Protein AF-A0A2E8V9P2-F1 (afdb_monomer)

Nearest PDB structures (foldseek):
  6s1k-assembly1_E  TM=3.766E-01  e=6.792E+00  Escherichia coli str. K-12 substr. MG1655star
  6s1k-assembly1_I  TM=3.869E-01  e=8.711E+00  Escherichia coli str. K-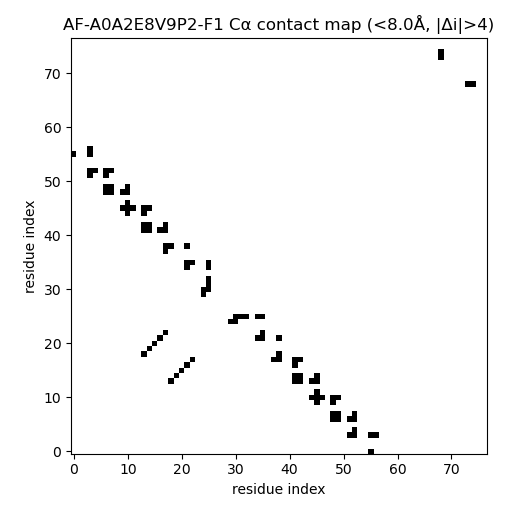12 substr. MG1655star

Secondary structure (DSSP, 8-state):
-HHHHHHHHHHHHHHIIIIIIHHHHHHTTSS-GGGGGGHHHHHHHHHHHHHHHHHHHHHHHHHHHHHHHHH-TT---

Structure (mmCIF, N/CA/C/O backbone):
data_AF-A0A2E8V9P2-F1
#
_entry.id   AF-A0A2E8V9P2-F1
#
loop_
_atom_site.group_PDB
_atom_site.id
_atom_site.type_symbol
_atom_site.label_atom_id
_atom_site.label_alt_id
_atom_site.label_comp_id
_atom_site.label_asym_id
_atom_site.label_entity_id
_atom_site.label_seq_id
_atom_site.pdbx_PDB_ins_code
_atom_site.Cartn_x
_atom_site.Cartn_y
_atom_site.Cartn_z
_atom_site.occupancy
_atom_site.B_iso_or_equiv
_atom_site.auth_seq_id
_atom_site.auth_comp_id
_atom_site.auth_asym_id
_atom_site.auth_atom_id
_atom_site.pdbx_PDB_model_num
ATOM 1 N N . MET A 1 1 ? 4.248 -10.361 -12.723 1.00 68.25 1 MET A N 1
ATOM 2 C CA . MET A 1 1 ? 2.844 -9.886 -12.702 1.00 68.25 1 MET A CA 1
ATOM 3 C C . MET A 1 1 ? 2.026 -10.389 -11.513 1.00 68.25 1 MET A C 1
ATOM 5 O O . MET A 1 1 ? 1.332 -9.573 -10.926 1.00 68.25 1 MET A O 1
ATOM 9 N N . GLY A 1 2 ? 2.123 -11.659 -11.087 1.00 86.12 2 GLY A N 1
ATOM 10 C CA . GLY A 1 2 ? 1.346 -12.155 -9.931 1.00 86.12 2 GLY A CA 1
ATOM 11 C C . GLY A 1 2 ? 1.533 -11.358 -8.627 1.00 86.12 2 GLY A C 1
ATOM 12 O O . GLY A 1 2 ? 0.559 -11.074 -7.940 1.00 86.12 2 GLY A O 1
ATOM 13 N N . LEU A 1 3 ? 2.761 -10.911 -8.334 1.00 89.25 3 LEU A N 1
ATOM 14 C CA . LEU A 1 3 ? 3.053 -10.091 -7.148 1.00 89.25 3 LEU A CA 1
ATOM 15 C C . LEU A 1 3 ? 2.375 -8.713 -7.183 1.00 89.25 3 LEU A C 1
ATOM 17 O O . LEU A 1 3 ? 1.871 -8.266 -6.161 1.00 89.25 3 LEU A O 1
ATOM 21 N N . PHE A 1 4 ? 2.291 -8.072 -8.355 1.00 91.62 4 PHE A N 1
ATOM 22 C CA . PHE A 1 4 ? 1.569 -6.805 -8.513 1.00 91.62 4 PHE A CA 1
ATOM 23 C C . PHE A 1 4 ? 0.083 -6.971 -8.180 1.00 91.62 4 PHE A C 1
ATOM 25 O O . PHE A 1 4 ? -0.468 -6.205 -7.391 1.00 91.62 4 PHE A O 1
ATOM 32 N N . VAL A 1 5 ? -0.551 -8.007 -8.737 1.00 93.50 5 VAL A N 1
ATOM 33 C CA . VAL A 1 5 ? -1.966 -8.304 -8.479 1.00 93.50 5 VAL A CA 1
ATOM 34 C C . VAL A 1 5 ? -2.195 -8.556 -6.991 1.00 93.50 5 VAL A C 1
ATOM 36 O O . VAL A 1 5 ? -3.124 -8.004 -6.407 1.00 93.50 5 VAL A O 1
ATOM 39 N N . LEU A 1 6 ? -1.309 -9.323 -6.353 1.00 95.31 6 LEU A N 1
ATOM 40 C CA . LEU A 1 6 ? -1.363 -9.576 -4.917 1.00 95.31 6 LEU A CA 1
ATOM 41 C C . LEU A 1 6 ? -1.234 -8.280 -4.096 1.00 95.31 6 LEU A C 1
ATOM 43 O O . LEU A 1 6 ? -2.028 -8.067 -3.182 1.00 95.31 6 LEU A O 1
ATOM 47 N N . CYS A 1 7 ? -0.310 -7.380 -4.446 1.00 94.25 7 CYS A N 1
ATOM 48 C CA . CYS A 1 7 ? -0.178 -6.071 -3.797 1.00 94.25 7 CYS A CA 1
ATOM 49 C C . CYS A 1 7 ? -1.454 -5.225 -3.923 1.00 94.25 7 CYS A C 1
ATOM 51 O O . CYS A 1 7 ? -1.897 -4.640 -2.935 1.00 94.25 7 CYS A O 1
ATOM 53 N N . ILE A 1 8 ? -2.081 -5.200 -5.103 1.00 95.62 8 ILE A N 1
ATOM 54 C CA . ILE A 1 8 ? -3.340 -4.475 -5.327 1.00 95.62 8 ILE A CA 1
ATOM 55 C C . ILE A 1 8 ? -4.488 -5.076 -4.514 1.00 95.62 8 ILE A C 1
ATOM 57 O O . ILE A 1 8 ? -5.251 -4.328 -3.903 1.00 95.62 8 ILE A O 1
ATOM 61 N N . ILE A 1 9 ? -4.597 -6.406 -4.446 1.00 97.00 9 ILE A N 1
ATOM 62 C CA . ILE A 1 9 ? -5.622 -7.081 -3.637 1.00 97.00 9 ILE A CA 1
ATOM 63 C C . ILE A 1 9 ? -5.434 -6.753 -2.154 1.00 97.00 9 ILE A C 1
ATOM 65 O O . ILE A 1 9 ? -6.399 -6.389 -1.485 1.00 97.00 9 ILE A O 1
ATOM 69 N N . ILE A 1 10 ? -4.201 -6.826 -1.641 1.00 95.81 10 ILE A N 1
ATOM 70 C CA . ILE A 1 10 ? -3.896 -6.482 -0.246 1.00 95.81 10 ILE A CA 1
ATOM 71 C C . ILE A 1 10 ? -4.243 -5.018 0.029 1.00 95.81 10 ILE A C 1
ATOM 73 O O . ILE A 1 10 ? -4.893 -4.725 1.033 1.00 95.81 10 ILE A O 1
ATOM 77 N N . PHE A 1 11 ? -3.856 -4.100 -0.856 1.00 96.19 11 PHE A N 1
ATOM 78 C CA . PHE A 1 11 ? -4.201 -2.686 -0.732 1.00 96.19 11 PHE A CA 1
ATOM 79 C C . PHE A 1 11 ? -5.720 -2.472 -0.681 1.00 96.19 11 PHE A C 1
ATOM 81 O O . PHE A 1 11 ? -6.225 -1.857 0.261 1.00 96.19 11 PHE A O 1
ATOM 88 N N . ALA A 1 12 ? -6.453 -3.022 -1.652 1.00 96.06 12 ALA A N 1
ATOM 89 C CA . ALA A 1 12 ? -7.899 -2.869 -1.759 1.00 96.06 12 ALA A CA 1
ATOM 90 C C . ALA A 1 12 ? -8.630 -3.468 -0.550 1.00 96.06 12 ALA A C 1
ATOM 92 O O . ALA A 1 12 ? -9.512 -2.822 0.014 1.00 96.06 12 ALA A O 1
ATOM 93 N N . ALA A 1 13 ? -8.229 -4.660 -0.101 1.00 96.38 13 ALA A N 1
ATOM 94 C CA . ALA A 1 13 ? -8.805 -5.308 1.072 1.00 96.38 13 ALA A CA 1
ATOM 95 C C . ALA A 1 13 ? -8.590 -4.472 2.342 1.00 96.38 13 ALA A C 1
ATOM 97 O O . ALA A 1 13 ? -9.534 -4.239 3.096 1.00 96.38 13 ALA A O 1
ATOM 98 N N . ASN A 1 14 ? -7.378 -3.953 2.563 1.00 95.50 14 ASN A N 1
ATOM 99 C CA . ASN A 1 14 ? -7.094 -3.122 3.734 1.00 95.50 14 ASN A CA 1
ATOM 100 C C . ASN A 1 14 ? -7.843 -1.780 3.684 1.00 95.50 14 ASN A C 1
ATOM 102 O O . ASN A 1 14 ? -8.348 -1.330 4.712 1.00 95.50 14 ASN A O 1
ATOM 106 N N . MET A 1 15 ? -7.991 -1.165 2.508 1.00 95.00 15 MET A N 1
ATOM 107 C CA . MET A 1 15 ? -8.803 0.047 2.349 1.00 95.00 15 MET A CA 1
ATOM 108 C C . MET A 1 15 ? -10.288 -0.225 2.586 1.00 95.00 15 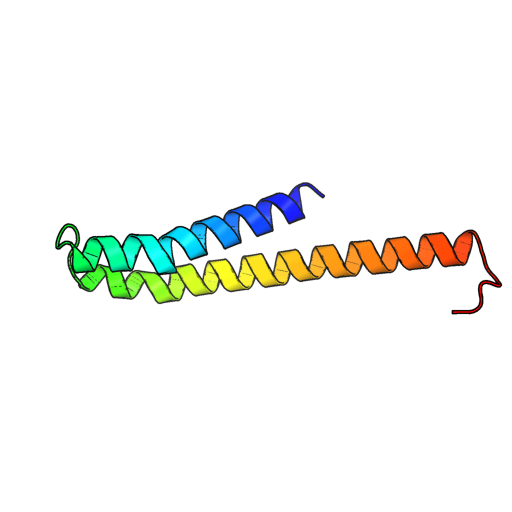MET A C 1
ATOM 110 O O . MET A 1 15 ? -10.942 0.528 3.305 1.00 95.00 15 MET A O 1
ATOM 114 N N . LEU A 1 16 ? -10.823 -1.332 2.070 1.00 95.19 16 LEU A N 1
ATOM 115 C CA . LEU A 1 16 ? -12.205 -1.730 2.326 1.00 95.19 16 LEU A CA 1
ATOM 116 C C . LEU A 1 16 ? -12.455 -1.916 3.828 1.00 95.19 16 LEU A C 1
ATOM 118 O O . LEU A 1 16 ? -13.413 -1.364 4.372 1.00 95.19 16 LEU A O 1
ATOM 122 N N . VAL A 1 17 ? -11.564 -2.626 4.519 1.00 93.19 17 VAL A N 1
ATOM 123 C CA . VAL A 1 17 ? -11.713 -2.897 5.951 1.00 93.19 17 VAL A CA 1
ATOM 124 C C . VAL A 1 17 ? -11.527 -1.624 6.785 1.00 93.19 17 VAL A C 1
ATOM 126 O O . VAL A 1 17 ? -12.401 -1.265 7.575 1.00 93.19 17 VAL A O 1
ATOM 129 N N . GLY A 1 18 ? -10.408 -0.918 6.614 1.00 91.06 18 GLY A N 1
ATOM 130 C CA . GLY A 1 18 ? -10.029 0.228 7.446 1.00 91.06 18 GLY A CA 1
ATOM 131 C C . GLY A 1 18 ? -10.854 1.492 7.198 1.00 91.06 18 GLY A C 1
ATOM 132 O O . GLY A 1 18 ? -11.108 2.260 8.137 1.00 91.06 18 GLY A O 1
ATOM 133 N N . HIS A 1 19 ? -11.279 1.704 5.951 1.00 92.19 19 HIS A N 1
ATOM 134 C CA . HIS A 1 19 ? -11.989 2.910 5.533 1.00 92.19 19 HIS A CA 1
ATOM 135 C C . HIS A 1 19 ? -13.509 2.747 5.522 1.00 92.19 19 HIS A C 1
ATOM 137 O O . HIS A 1 19 ? -14.200 3.710 5.834 1.00 92.19 19 HIS A O 1
ATOM 143 N N . ASN A 1 20 ? -14.030 1.555 5.206 1.00 91.94 20 ASN A N 1
ATOM 144 C CA . ASN A 1 20 ? -15.474 1.335 5.072 1.00 91.94 20 ASN A CA 1
ATOM 145 C C . ASN A 1 20 ? -16.041 0.428 6.176 1.00 91.94 20 ASN A C 1
ATOM 147 O O . ASN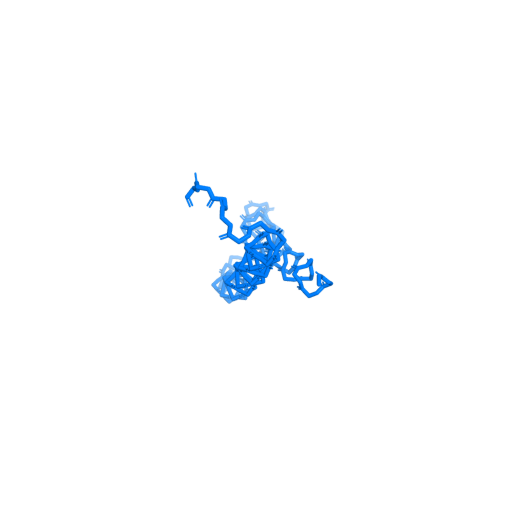 A 1 20 ? -16.965 0.833 6.884 1.00 91.94 20 ASN A O 1
ATOM 151 N N . MET A 1 21 ? -15.497 -0.781 6.376 1.00 91.25 21 MET A N 1
ATOM 152 C CA . MET A 1 21 ? -16.090 -1.752 7.315 1.00 91.25 21 MET A CA 1
ATOM 153 C C . MET A 1 21 ? -15.970 -1.320 8.779 1.00 91.25 21 MET A C 1
ATOM 155 O O . MET A 1 21 ? -16.976 -1.253 9.475 1.00 91.25 21 MET A O 1
ATOM 159 N N . ILE A 1 22 ? -14.770 -0.997 9.272 1.00 89.56 22 ILE A N 1
ATOM 160 C CA . ILE A 1 22 ? -14.583 -0.599 10.679 1.00 89.56 22 ILE A CA 1
ATOM 161 C C . ILE A 1 22 ? -15.471 0.598 11.064 1.00 89.56 22 ILE A C 1
ATOM 163 O O . ILE A 1 22 ? -16.190 0.496 12.059 1.00 89.56 22 ILE A O 1
ATOM 167 N N . PRO A 1 23 ? -15.479 1.724 10.325 1.00 89.00 23 PRO A N 1
ATOM 168 C CA . PRO A 1 23 ? -16.333 2.849 10.694 1.00 89.00 23 PRO A CA 1
ATOM 169 C C . PRO A 1 23 ? -17.831 2.541 10.569 1.00 89.00 23 PRO A C 1
ATOM 171 O O . PRO A 1 23 ? -18.587 2.976 11.436 1.00 89.00 23 PRO A O 1
ATOM 174 N N . SER A 1 24 ? -18.274 1.768 9.569 1.00 90.25 24 SER A N 1
ATOM 175 C CA . SER A 1 24 ? -19.694 1.385 9.449 1.00 90.25 24 SER A CA 1
ATOM 176 C C . SER A 1 24 ? -20.160 0.469 10.589 1.00 90.25 24 SER A C 1
ATOM 178 O O . SER A 1 24 ? -21.253 0.658 11.128 1.00 90.25 24 SER A O 1
ATOM 180 N N . LEU A 1 25 ? -19.316 -0.465 11.035 1.00 90.25 25 LEU A N 1
ATOM 181 C CA . LEU A 1 25 ? -19.585 -1.338 12.183 1.00 90.25 25 LEU A CA 1
ATOM 182 C C . LEU A 1 25 ? -19.609 -0.576 13.515 1.00 90.25 25 LEU A C 1
ATOM 184 O O . LEU A 1 25 ? -20.419 -0.883 14.390 1.00 90.25 25 LEU A O 1
ATOM 188 N N . ILE A 1 26 ? -18.758 0.443 13.665 1.00 90.19 26 ILE A N 1
ATOM 189 C CA . ILE A 1 26 ? -18.778 1.328 14.836 1.00 90.19 26 ILE A CA 1
ATOM 190 C C . ILE A 1 26 ? -20.044 2.195 14.834 1.00 90.19 26 ILE A C 1
ATOM 192 O O . ILE A 1 26 ? -20.693 2.329 15.869 1.00 90.19 26 ILE A O 1
ATOM 196 N N . ALA A 1 27 ? -20.415 2.777 13.690 1.00 88.06 27 ALA A N 1
ATOM 197 C CA . ALA A 1 27 ? -21.597 3.634 13.572 1.00 88.06 27 ALA A CA 1
ATOM 198 C C . ALA A 1 27 ? -22.900 2.872 13.859 1.00 88.06 27 ALA A C 1
ATOM 200 O O . ALA A 1 27 ? -23.798 3.384 14.525 1.00 88.06 27 ALA A O 1
ATOM 201 N N . SER A 1 28 ? -22.975 1.619 13.414 1.00 91.38 28 SER A N 1
ATOM 202 C CA . SER A 1 28 ? -24.109 0.726 13.666 1.00 91.38 28 SER A CA 1
ATOM 203 C C . SER A 1 28 ? -24.080 0.055 15.048 1.00 91.38 28 SER A C 1
ATOM 205 O O . SER A 1 28 ? -24.932 -0.779 15.323 1.00 91.38 28 SER A O 1
ATOM 207 N N . HIS A 1 29 ? -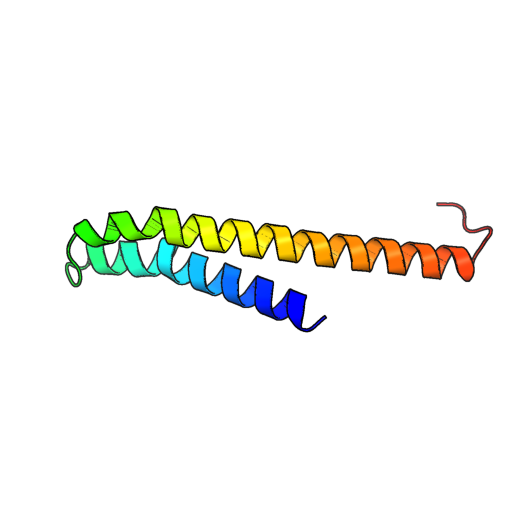23.133 0.418 15.923 1.00 86.75 29 HIS A N 1
ATOM 208 C CA . HIS A 1 29 ? -22.970 -0.122 17.281 1.00 86.75 29 HIS A CA 1
ATOM 209 C C . HIS A 1 29 ? -22.760 -1.649 17.355 1.00 86.75 29 HIS A C 1
ATOM 211 O O . HIS A 1 29 ? -22.841 -2.226 18.437 1.00 86.75 29 HIS A O 1
ATOM 217 N N . HIS A 1 30 ? -22.411 -2.300 16.239 1.00 86.75 30 HIS A N 1
ATOM 218 C CA . HI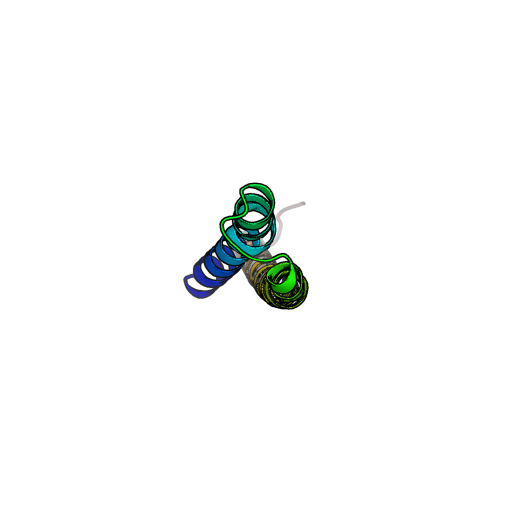S A 1 30 ? -22.049 -3.721 16.220 1.00 86.75 30 HIS A CA 1
ATOM 219 C C . HIS A 1 30 ? -20.683 -3.975 16.871 1.00 86.75 30 HIS A C 1
ATOM 221 O O . HIS A 1 30 ? -20.413 -5.080 17.336 1.00 86.75 30 HIS A O 1
ATOM 227 N N . VAL A 1 31 ? -19.803 -2.966 16.890 1.00 87.50 31 VAL A N 1
ATOM 228 C CA . VAL A 1 31 ? -18.429 -3.085 17.391 1.00 87.50 31 VAL A CA 1
ATOM 229 C C . VAL A 1 31 ? -18.057 -1.853 18.231 1.00 87.50 31 VAL A C 1
ATOM 231 O O . VAL A 1 31 ? -18.387 -0.725 17.852 1.00 87.50 31 VAL A O 1
ATOM 234 N N . PRO A 1 32 ? -17.354 -2.015 19.370 1.00 86.44 32 PRO A N 1
ATOM 235 C CA . PRO A 1 32 ? -16.978 -0.895 20.228 1.00 86.44 32 PRO A CA 1
ATOM 236 C C . PRO A 1 32 ? -15.972 0.053 19.559 1.00 86.44 32 PRO A C 1
ATOM 238 O O . PRO A 1 32 ? -15.077 -0.364 18.821 1.00 86.44 32 PRO A O 1
ATOM 241 N N . ARG A 1 33 ? -16.043 1.346 19.917 1.00 86.75 33 ARG A N 1
ATOM 242 C CA . ARG A 1 33 ? -15.162 2.417 19.395 1.00 86.75 33 ARG A CA 1
ATOM 243 C C . ARG A 1 33 ? -13.663 2.140 19.560 1.00 86.75 33 ARG A C 1
ATOM 245 O O . ARG A 1 33 ? -12.860 2.718 18.833 1.00 86.75 33 ARG A O 1
ATOM 252 N N . THR A 1 34 ? -13.273 1.246 20.468 1.00 85.69 34 THR A N 1
ATOM 253 C CA . THR A 1 34 ? -11.886 0.789 20.653 1.00 85.69 34 THR A CA 1
ATOM 254 C C . THR A 1 34 ? -11.265 0.249 19.359 1.00 85.69 34 THR A C 1
ATOM 256 O O . THR A 1 34 ? -10.072 0.444 19.134 1.00 85.69 34 THR A O 1
ATOM 259 N N . TRP A 1 35 ? -12.068 -0.333 18.462 1.00 85.88 35 TRP A N 1
ATOM 260 C CA . TRP A 1 35 ? -11.614 -0.847 17.163 1.00 85.88 35 TRP A CA 1
ATOM 261 C C . TRP A 1 35 ? -11.152 0.244 16.192 1.00 85.88 35 TRP A C 1
ATOM 263 O O . TRP A 1 35 ? -10.412 -0.037 15.252 1.00 85.88 35 TRP A O 1
ATOM 273 N N . ASN A 1 36 ? -11.484 1.511 16.451 1.00 87.06 36 ASN A N 1
ATOM 274 C CA . ASN A 1 36 ? -10.965 2.642 15.682 1.00 87.06 36 ASN A CA 1
ATOM 275 C C . ASN A 1 36 ? -9.424 2.724 15.752 1.00 87.06 36 ASN A C 1
ATOM 277 O O . ASN A 1 36 ? -8.791 3.200 14.812 1.00 87.06 36 ASN A O 1
ATOM 281 N N . LYS A 1 37 ? -8.811 2.195 16.825 1.00 89.62 37 LYS A N 1
ATOM 282 C CA . LYS A 1 37 ? -7.349 2.109 16.997 1.00 89.62 37 LYS A CA 1
ATOM 283 C C . LYS A 1 37 ? -6.672 1.123 16.038 1.00 89.62 37 LYS A C 1
ATOM 285 O O . LYS A 1 37 ? -5.462 1.202 15.868 1.00 89.62 37 LYS A O 1
ATOM 290 N N . LEU A 1 38 ? -7.428 0.220 15.408 1.00 89.06 38 LEU A N 1
ATOM 291 C CA . LEU A 1 38 ? -6.905 -0.739 14.429 1.00 89.06 38 LEU A CA 1
ATOM 292 C C . LEU A 1 38 ? -6.770 -0.125 13.025 1.00 89.06 38 LEU A C 1
ATOM 294 O O . LEU A 1 38 ? -6.072 -0.662 12.173 1.00 89.06 38 LEU A O 1
ATOM 298 N N . ARG A 1 39 ? -7.390 1.031 12.766 1.00 89.94 39 ARG A N 1
ATOM 299 C CA . ARG A 1 39 ? -7.333 1.675 11.4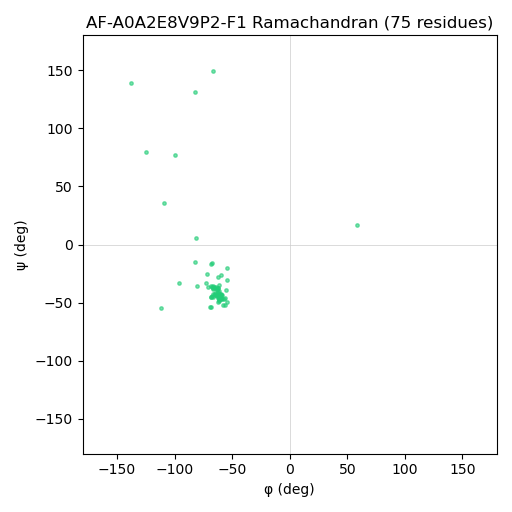44 1.00 89.94 39 ARG A CA 1
ATOM 300 C C . ARG A 1 39 ? -5.929 2.165 11.065 1.00 89.94 39 ARG A C 1
ATOM 302 O O . ARG A 1 39 ? -5.530 1.888 9.939 1.00 89.94 39 ARG A O 1
ATOM 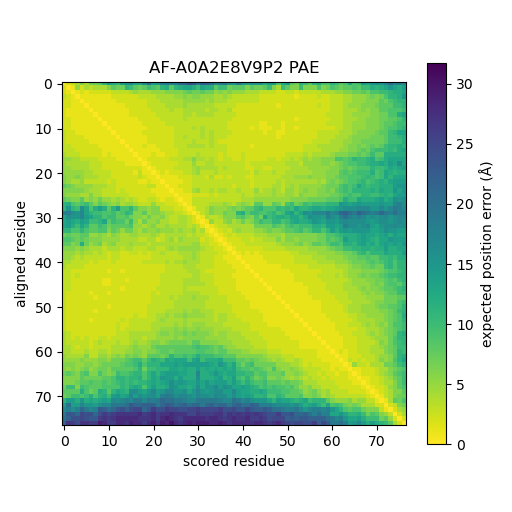309 N N . PRO A 1 40 ? -5.154 2.834 11.947 1.00 92.50 40 PRO A N 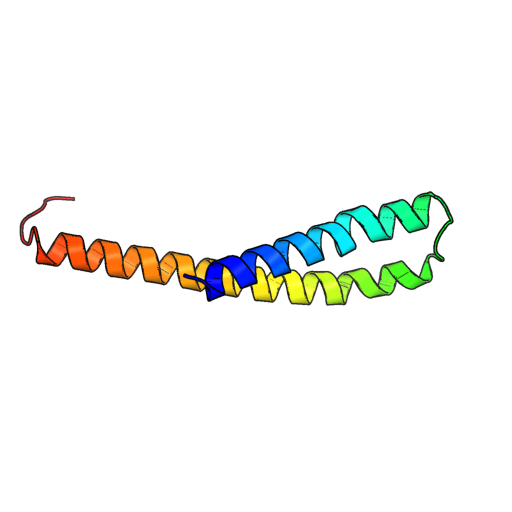1
ATOM 310 C CA . PRO A 1 40 ? -3.790 3.249 11.622 1.00 92.50 40 PRO A CA 1
ATOM 311 C C . PRO A 1 40 ? -2.874 2.110 11.135 1.00 92.50 40 PRO A C 1
ATOM 313 O O . PRO A 1 40 ? -2.280 2.279 10.070 1.00 92.50 40 PRO A O 1
ATOM 316 N N . PRO A 1 41 ? -2.772 0.942 11.810 1.00 93.69 41 PRO A N 1
ATOM 317 C CA . PRO A 1 41 ? -1.941 -0.147 11.297 1.00 93.69 41 PRO A CA 1
ATOM 318 C C . PRO A 1 41 ? -2.483 -0.752 9.992 1.00 93.69 41 PRO A C 1
ATOM 320 O O . PRO A 1 41 ? -1.692 -1.068 9.108 1.00 93.69 41 PRO A O 1
ATOM 323 N N . ILE A 1 42 ? -3.808 -0.842 9.813 1.00 93.81 42 ILE A N 1
ATOM 324 C CA . ILE A 1 42 ? -4.414 -1.289 8.542 1.00 93.81 42 ILE A CA 1
ATOM 325 C C . ILE A 1 42 ? -4.023 -0.353 7.389 1.00 93.81 42 ILE A C 1
ATOM 327 O O . ILE A 1 42 ? -3.650 -0.810 6.307 1.00 93.81 42 ILE A O 1
ATOM 331 N N . TYR A 1 43 ? -4.050 0.961 7.617 1.00 93.50 43 TYR A N 1
ATOM 332 C CA . TYR A 1 43 ? -3.612 1.927 6.613 1.00 93.50 43 TYR A CA 1
ATOM 333 C C . TYR A 1 43 ? -2.111 1.856 6.342 1.00 93.50 43 TYR A C 1
ATOM 335 O O . TYR A 1 43 ? -1.713 1.985 5.188 1.00 93.50 43 TYR A O 1
ATOM 343 N N . ALA A 1 44 ? -1.280 1.603 7.355 1.00 96.38 44 ALA A N 1
ATOM 344 C CA . ALA A 1 44 ? 0.154 1.417 7.149 1.00 96.38 44 ALA A CA 1
ATOM 345 C C . ALA A 1 44 ? 0.434 0.237 6.202 1.00 96.38 44 ALA A C 1
ATOM 347 O O . ALA A 1 44 ? 1.185 0.386 5.239 1.00 96.38 44 ALA A O 1
ATOM 348 N N . ILE A 1 45 ? -0.236 -0.903 6.411 1.00 95.50 45 ILE A N 1
ATOM 349 C CA . ILE A 1 45 ? -0.127 -2.076 5.529 1.00 95.50 45 ILE A CA 1
ATOM 350 C C . ILE A 1 45 ? -0.601 -1.735 4.112 1.00 95.50 45 ILE A C 1
ATOM 352 O O . ILE A 1 45 ? 0.071 -2.078 3.138 1.00 95.50 45 ILE A O 1
ATOM 356 N N . ALA A 1 46 ? -1.725 -1.025 3.985 1.00 94.31 46 ALA A N 1
ATOM 357 C CA . ALA A 1 46 ? -2.241 -0.601 2.688 1.00 94.31 46 ALA A CA 1
ATOM 358 C C . ALA A 1 46 ? -1.237 0.288 1.935 1.00 94.31 46 ALA A C 1
ATOM 360 O O . ALA A 1 46 ? -0.970 0.046 0.762 1.00 94.31 46 ALA A O 1
ATOM 361 N N . ILE A 1 47 ? -0.641 1.279 2.602 1.00 97.00 47 ILE A N 1
ATOM 362 C CA . ILE A 1 47 ? 0.345 2.181 1.993 1.00 97.00 47 ILE A CA 1
ATOM 363 C C . ILE A 1 47 ? 1.561 1.395 1.498 1.00 97.00 47 ILE A C 1
ATOM 365 O O . ILE A 1 47 ? 1.989 1.593 0.364 1.00 97.00 47 ILE A O 1
ATOM 369 N N . ILE A 1 48 ? 2.084 0.466 2.302 1.00 97.44 48 ILE A N 1
ATOM 370 C CA . ILE A 1 48 ? 3.225 -0.374 1.908 1.00 97.44 48 ILE A CA 1
ATOM 371 C C . ILE A 1 48 ? 2.881 -1.200 0.661 1.00 97.44 48 ILE A C 1
ATOM 373 O O . ILE A 1 48 ? 3.647 -1.216 -0.303 1.00 97.44 48 ILE A O 1
ATOM 377 N N . ALA A 1 49 ? 1.710 -1.841 0.648 1.00 95.00 49 ALA A N 1
ATOM 378 C CA . ALA A 1 49 ? 1.250 -2.620 -0.498 1.00 95.00 49 ALA A CA 1
ATOM 379 C C . ALA A 1 49 ? 1.058 -1.750 -1.753 1.00 95.00 49 ALA A C 1
ATOM 381 O O . ALA A 1 49 ? 1.396 -2.173 -2.857 1.00 95.00 49 ALA A O 1
ATOM 382 N N . PHE A 1 50 ? 0.572 -0.519 -1.591 1.00 95.50 50 PHE A N 1
ATOM 383 C CA . PHE A 1 50 ? 0.385 0.423 -2.690 1.00 95.50 50 PHE A CA 1
ATOM 384 C C . PHE A 1 50 ? 1.714 0.898 -3.286 1.00 95.50 50 PHE A C 1
ATOM 386 O O . PHE A 1 50 ? 1.884 0.881 -4.503 1.00 95.50 50 PHE A O 1
ATOM 393 N N . VAL A 1 51 ? 2.688 1.250 -2.443 1.00 97.50 51 VAL A N 1
ATOM 394 C CA . VAL A 1 51 ? 4.039 1.631 -2.887 1.00 97.50 51 VAL A CA 1
ATOM 395 C C . VAL A 1 51 ? 4.703 0.477 -3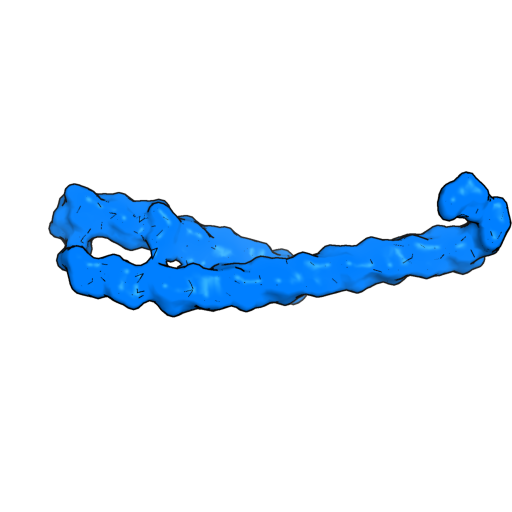.641 1.00 97.50 51 VAL A C 1
ATOM 397 O O . VAL A 1 51 ? 5.272 0.690 -4.712 1.00 97.50 51 VAL A O 1
ATOM 400 N N . ALA A 1 52 ? 4.570 -0.755 -3.142 1.00 95.75 52 ALA A N 1
ATOM 401 C CA . ALA A 1 52 ? 5.059 -1.941 -3.840 1.00 95.75 52 ALA A CA 1
ATOM 402 C C . ALA A 1 52 ? 4.371 -2.138 -5.205 1.00 95.75 52 ALA A C 1
ATOM 404 O O . ALA A 1 52 ? 5.034 -2.457 -6.191 1.00 95.75 52 ALA A O 1
ATOM 405 N N . ALA A 1 53 ? 3.060 -1.897 -5.300 1.00 94.50 53 ALA A N 1
ATOM 406 C CA . ALA A 1 53 ? 2.342 -1.962 -6.570 1.00 94.50 53 ALA A CA 1
ATOM 407 C C . ALA A 1 53 ? 2.845 -0.910 -7.575 1.00 94.50 53 ALA A C 1
ATOM 409 O O . ALA A 1 53 ? 3.090 -1.250 -8.732 1.00 94.50 53 ALA A O 1
ATOM 410 N N . ILE A 1 54 ? 3.066 0.336 -7.136 1.00 95.69 54 ILE A N 1
ATOM 411 C CA . ILE A 1 54 ? 3.637 1.406 -7.972 1.00 95.69 54 ILE A CA 1
ATOM 412 C C . ILE A 1 54 ? 5.023 1.013 -8.492 1.00 95.69 54 ILE A C 1
ATOM 414 O O . ILE A 1 54 ? 5.308 1.193 -9.675 1.00 95.69 54 ILE A O 1
ATOM 418 N N . TYR A 1 55 ? 5.870 0.435 -7.640 1.00 95.31 55 TYR A N 1
ATOM 419 C CA . TYR A 1 55 ? 7.196 -0.037 -8.036 1.00 95.31 55 TYR A CA 1
ATOM 420 C C . TYR A 1 55 ? 7.131 -1.047 -9.193 1.00 95.31 55 TYR A C 1
ATOM 422 O O . TYR A 1 55 ? 7.848 -0.902 -10.184 1.00 95.31 55 TYR A O 1
ATOM 430 N N . PHE A 1 56 ? 6.224 -2.027 -9.121 1.00 93.56 56 PHE A N 1
ATOM 431 C CA . PHE A 1 56 ? 6.040 -2.991 -10.211 1.00 93.56 56 PHE A CA 1
ATOM 432 C C . PHE A 1 56 ? 5.546 -2.345 -11.507 1.00 93.56 56 PHE A C 1
ATOM 434 O O . PHE A 1 56 ? 5.973 -2.756 -12.586 1.00 93.56 56 PHE A O 1
ATOM 441 N N . VAL A 1 57 ? 4.675 -1.336 -11.415 1.00 92.94 57 VAL A N 1
ATOM 442 C CA . VAL A 1 57 ? 4.211 -0.581 -12.585 1.00 92.94 57 VAL A CA 1
ATOM 443 C C . VAL A 1 57 ? 5.384 0.137 -13.248 1.00 92.94 57 VAL A C 1
ATOM 445 O O . VAL A 1 57 ? 5.584 -0.028 -14.447 1.00 92.94 57 VAL A O 1
ATOM 448 N N . ILE A 1 58 ? 6.207 0.860 -12.483 1.00 94.12 58 ILE A N 1
ATOM 449 C CA . ILE A 1 58 ? 7.372 1.576 -13.026 1.00 94.12 58 ILE A CA 1
ATOM 450 C C . ILE A 1 58 ? 8.313 0.613 -13.757 1.00 94.12 58 ILE A C 1
ATOM 452 O O . ILE A 1 58 ? 8.698 0.890 -14.890 1.00 94.12 58 ILE A O 1
ATOM 456 N N . ILE A 1 59 ? 8.632 -0.540 -13.161 1.00 92.62 59 ILE A N 1
ATOM 457 C CA . ILE A 1 59 ? 9.492 -1.545 -13.808 1.00 92.62 59 ILE A CA 1
ATOM 458 C C . ILE A 1 59 ? 8.891 -2.039 -15.123 1.00 92.62 59 ILE A C 1
ATOM 460 O O . ILE A 1 59 ? 9.611 -2.174 -16.110 1.00 92.62 59 ILE A O 1
ATOM 464 N N . ALA A 1 60 ? 7.582 -2.299 -15.153 1.00 89.94 60 ALA A N 1
ATOM 465 C CA . ALA A 1 60 ? 6.912 -2.747 -16.368 1.00 89.94 60 ALA A CA 1
ATOM 466 C C . ALA A 1 60 ? 6.993 -1.693 -17.485 1.00 89.94 60 ALA A C 1
ATOM 468 O O . ALA A 1 60 ? 7.247 -2.045 -18.636 1.00 89.94 60 ALA A O 1
ATOM 469 N N . PHE A 1 61 ? 6.833 -0.411 -17.148 1.00 90.12 61 PHE A N 1
ATOM 470 C CA . PHE A 1 61 ? 6.965 0.686 -18.107 1.00 90.12 61 PHE A CA 1
ATOM 471 C C . PHE A 1 61 ? 8.398 0.860 -18.608 1.00 90.12 61 PHE A C 1
ATOM 473 O O . PHE A 1 61 ? 8.590 0.999 -19.812 1.00 90.12 61 PHE A O 1
ATOM 480 N N . VAL A 1 62 ? 9.397 0.815 -17.722 1.00 91.25 62 VAL A N 1
ATOM 481 C CA . VAL A 1 62 ? 10.814 0.923 -18.111 1.00 91.25 62 VAL A CA 1
ATOM 482 C C . VAL A 1 62 ? 11.203 -0.226 -19.038 1.00 91.25 62 VAL A C 1
ATOM 484 O O . VAL A 1 62 ? 11.713 0.022 -20.124 1.00 91.25 62 VAL A O 1
ATOM 487 N N . GLY A 1 63 ? 10.870 -1.468 -18.674 1.00 88.44 63 GLY A N 1
ATOM 488 C CA . GLY A 1 63 ? 11.146 -2.626 -19.525 1.00 88.44 63 GLY A CA 1
ATOM 489 C C . GLY A 1 63 ? 10.421 -2.563 -20.874 1.00 88.44 63 GLY A C 1
ATOM 490 O O . GLY A 1 63 ? 10.990 -2.934 -21.897 1.00 88.44 63 GLY A O 1
ATOM 491 N N . GLY A 1 64 ? 9.186 -2.052 -20.898 1.00 86.06 64 GLY A N 1
ATOM 492 C CA . GLY A 1 64 ? 8.453 -1.810 -22.141 1.00 86.06 64 GLY A CA 1
ATOM 493 C C . GLY A 1 64 ? 9.118 -0.749 -23.020 1.00 86.06 64 GLY A C 1
ATOM 494 O O . GLY A 1 64 ? 9.255 -0.949 -24.224 1.00 86.06 64 GLY A O 1
ATOM 495 N N . LEU A 1 65 ? 9.578 0.353 -22.424 1.00 85.75 65 LEU A N 1
ATOM 496 C CA . LEU A 1 65 ? 10.268 1.425 -23.139 1.00 85.75 65 LEU A CA 1
ATOM 497 C C . LEU A 1 65 ? 11.609 0.947 -23.712 1.00 85.75 65 LEU A C 1
ATOM 499 O O . LEU A 1 65 ? 11.912 1.233 -24.868 1.00 85.75 65 LEU A O 1
ATOM 503 N N . ASP A 1 66 ? 12.379 0.178 -22.942 1.00 85.38 66 ASP A N 1
ATOM 504 C CA . ASP A 1 66 ? 13.641 -0.408 -23.402 1.00 85.38 66 ASP A CA 1
ATOM 505 C C . ASP A 1 66 ? 13.423 -1.392 -24.555 1.00 85.38 66 ASP A C 1
ATOM 507 O O . ASP A 1 66 ? 14.175 -1.376 -25.530 1.00 85.38 66 ASP A O 1
ATOM 511 N N . ALA A 1 67 ? 12.357 -2.197 -24.508 1.00 83.56 67 ALA A N 1
ATOM 512 C CA . ALA A 1 67 ? 11.997 -3.077 -25.616 1.00 83.56 67 ALA A CA 1
ATOM 513 C C . ALA A 1 67 ? 11.664 -2.285 -26.893 1.00 83.56 67 ALA A C 1
ATOM 515 O O . ALA A 1 67 ? 12.123 -2.644 -27.976 1.00 83.56 67 ALA A O 1
ATOM 516 N N . ILE A 1 68 ? 10.915 -1.184 -26.777 1.00 81.88 68 ILE A N 1
ATOM 517 C CA . ILE A 1 68 ? 10.586 -0.320 -27.921 1.00 81.88 68 ILE A CA 1
ATOM 518 C C . ILE A 1 68 ? 11.854 0.331 -28.487 1.00 81.88 68 ILE A C 1
ATOM 520 O O . ILE A 1 68 ? 12.041 0.314 -29.700 1.00 81.88 68 ILE A O 1
ATOM 524 N N . ARG A 1 69 ? 12.754 0.835 -27.633 1.00 80.50 69 ARG A N 1
ATOM 525 C CA . ARG A 1 69 ? 14.055 1.402 -28.044 1.00 80.50 69 ARG A CA 1
ATOM 526 C C . ARG A 1 69 ? 14.950 0.389 -28.738 1.00 80.50 69 ARG A C 1
ATOM 528 O O . ARG A 1 69 ? 15.673 0.747 -29.658 1.00 80.50 69 ARG A O 1
ATOM 535 N N . HIS A 1 70 ? 14.901 -0.870 -28.318 1.00 82.38 70 HIS A N 1
ATOM 536 C CA . HIS A 1 70 ? 15.673 -1.925 -28.963 1.00 82.38 70 HIS A CA 1
ATOM 537 C C . HIS A 1 70 ? 15.135 -2.274 -30.358 1.00 82.38 70 HIS A C 1
ATOM 539 O O . HIS A 1 70 ? 15.915 -2.557 -31.263 1.00 82.38 70 HIS A O 1
ATOM 545 N N . ILE A 1 71 ? 13.811 -2.247 -30.542 1.00 83.38 71 ILE A N 1
ATOM 546 C CA . ILE A 1 71 ? 13.164 -2.575 -31.823 1.00 83.38 71 ILE A CA 1
ATOM 547 C C . ILE A 1 71 ? 13.217 -1.387 -32.796 1.00 83.38 71 ILE A C 1
ATOM 549 O O . ILE A 1 71 ? 13.390 -1.583 -33.997 1.00 83.38 71 ILE A O 1
ATOM 553 N N . TYR A 1 72 ? 13.101 -0.161 -32.288 1.00 79.44 72 TYR A N 1
ATOM 554 C CA . TYR A 1 72 ? 13.130 1.069 -33.073 1.00 79.44 72 TYR A CA 1
ATOM 555 C C . TYR A 1 72 ? 14.222 2.013 -32.535 1.00 79.44 72 TYR A C 1
ATOM 557 O O . TYR A 1 72 ? 13.927 2.947 -31.800 1.00 79.44 72 TYR A O 1
ATOM 565 N N . PRO A 1 73 ? 15.500 1.803 -32.879 1.00 69.25 73 PRO A N 1
ATOM 566 C CA . PRO A 1 73 ? 16.597 2.607 -32.330 1.00 69.25 73 PRO A CA 1
ATOM 567 C C . PRO A 1 73 ? 16.501 4.100 -32.686 1.00 69.25 73 PRO A C 1
ATOM 569 O O . PRO A 1 73 ? 16.931 4.939 -31.900 1.00 69.25 73 PRO A O 1
ATOM 572 N N . ASP A 1 74 ? 15.874 4.425 -33.822 1.00 68.44 74 ASP A N 1
ATOM 573 C CA . ASP A 1 74 ? 15.690 5.789 -34.325 1.00 68.44 74 ASP A CA 1
ATOM 574 C C . ASP A 1 74 ? 14.223 6.262 -34.239 1.00 68.44 74 ASP A C 1
ATOM 576 O O . ASP A 1 74 ? 13.762 6.938 -35.155 1.00 68.44 74 ASP A O 1
ATOM 580 N N . TYR A 1 75 ? 13.428 5.895 -33.221 1.00 59.00 75 TYR A N 1
ATOM 581 C CA . TYR A 1 75 ? 12.085 6.492 -33.052 1.00 59.00 75 TYR A CA 1
ATOM 582 C C . TYR A 1 75 ? 12.172 7.857 -32.344 1.00 59.00 75 TYR A C 1
ATOM 584 O O . TYR A 1 75 ? 12.839 7.997 -31.322 1.00 59.00 75 TYR A O 1
ATOM 592 N N . TRP A 1 76 ? 11.510 8.882 -32.897 1.00 54.56 76 TRP A N 1
ATOM 593 C CA . TRP A 1 76 ? 11.633 10.283 -32.460 1.00 54.56 76 TRP A CA 1
ATOM 594 C C . TRP A 1 76 ? 10.455 10.647 -31.549 1.00 54.56 76 TRP A C 1
ATOM 596 O O . TRP A 1 76 ? 9.497 11.293 -31.978 1.00 54.56 76 TRP A O 1
ATOM 606 N N . ILE A 1 77 ? 10.505 10.199 -30.293 1.00 56.28 77 ILE A N 1
ATOM 607 C CA . ILE A 1 77 ? 9.685 10.771 -29.213 1.00 56.28 77 ILE A CA 1
ATOM 608 C C . ILE A 1 77 ? 10.600 11.116 -28.048 1.00 56.28 77 ILE A C 1
ATOM 610 O O . ILE A 1 77 ? 11.288 10.190 -27.560 1.00 56.28 77 ILE A O 1
#

pLDDT: mean 88.87, std 8.91, range [54.56, 97.5]

Solvent-accessible surface area (backbone atoms only — not comparable to full-atom values): 4180 Å² total; per-residue (Å²): 110,71,65,41,55,50,22,48,50,50,20,51,51,28,46,47,41,43,68,47,48,53,54,53,34,38,75,70,66,78,40,67,71,74,58,63,71,54,30,63,61,33,48,51,53,18,50,54,25,44,53,53,28,51,52,50,51,52,52,52,51,52,55,50,51,51,52,48,44,69,77,40,77,85,63,95,125

Sequence (77 aa):
MGLFVLCIIIFAANMLVGHNMIPSLIASHHVPRTWNKLRPPIYAIAIIAFVAAIYFVIIAFVGGLDAIRHIYPDYWI

Mean predicted aligned error: 6.25 Å

Foldseek 3Di:
DVLLVVLVVLLVVLCCCLVPVQVVCCVVVVDPPVCPVVNVVSVVSNVVSVVVNVVVVVVVVVVVVVVVCVVCVPDDD

Radius of gyration: 19.46 Å; Cα contacts (8 Å, |Δi|>4): 52; chains: 1; bounding box: 41×23×55 Å